Protein AF-A0A1W1HFA8-F1 (afdb_monomer)

Solvent-accessible surface area (backbone atoms only — not comparable to full-atom values): 9775 Å² total; per-residue (Å²): 128,85,76,82,38,67,74,52,53,44,62,51,46,47,52,46,41,60,75,74,36,43,71,57,43,66,73,67,66,55,80,57,44,81,43,84,36,63,49,60,81,61,53,20,59,88,52,58,50,38,53,51,47,41,43,55,47,16,48,71,69,58,37,30,39,34,42,39,38,37,57,90,95,38,56,88,74,42,62,55,66,75,72,42,46,62,46,35,54,57,44,45,59,95,61,82,81,84,48,72,65,58,49,42,59,29,41,39,64,19,63,46,98,88,67,54,69,46,84,68,80,88,79,92,72,89,45,82,68,90,77,74,65,63,87,65,44,90,80,66,58,63,62,45,63,35,93,71,59,47,74,40,19,36,32,34,50,46,84,64,78,83,125

Foldseek 3Di:
DPDQAPDQVLVVVLCCCVPPPLVVCVVVVPQAAEDEDEQDDNNHLPDCVNVLSNLVSCQVSVHKYKYFYDPPPRCVVPCCVPPQPVQQCVLCPPDDCPDPVVSQVSSQPRDDPVGDGDHDDDDPDGDDHPDDDDPCCVVPFPKAQDPPPSSGIIMHHHPDDDD

Radius of gyration: 17.43 Å; Cα contacts (8 Å, |Δi|>4): 202; chains: 1; bounding box: 46×39×50 Å

InterPro domains:
  IPR011518 Transposase, Rhodopirellula-type [PF07592] (29-158)
  IPR036397 Ribonuclease H superfamily [G3DSA:3.30.420.10] (1-145)

pLDDT: mean 85.9, std 13.0, range [25.27, 96.81]

Sequence (163 aa):
MPTSGDLDHAKCLEYIIEKCFKSRMLAERTPSILILCDGGGSNSSRHYLFKEDLQKLVDEIGIEIRIAHYPPYCSKYNPIEHRLFPHVTRACQGVVFKNMQIVKELMEKTETRKGLKATVQIVDKVYETGRKVAEGFKENMKIVFDEVLPAWNYRVIPSGQVI

Nearest PDB structures (foldseek):
  2ipm-assembly1_A  TM=5.475E-01  e=5.464E+00  Escherichia coli
  3gbp-assembly1_A  TM=5.472E-01  e=5.836E+00  Salmonella enterica subsp. enterica serovar Typhimurium
  2gem-assembly1_A  TM=4.112E-01  e=6.234E+00  Salmonella enterica subsp. enterica serovar Typhimurium

Organism: NCBI:txid1246637

Mean predicted aligned error: 6.38 Å

Structure (mmCIF, N/CA/C/O backbone):
data_AF-A0A1W1HFA8-F1
#
_entry.id   AF-A0A1W1HFA8-F1
#
loop_
_atom_site.group_PDB
_atom_site.id
_atom_site.type_symbol
_atom_site.label_atom_id
_atom_site.label_alt_id
_atom_site.label_comp_id
_atom_site.label_asym_id
_atom_site.label_entity_id
_atom_site.label_seq_id
_atom_site.pdbx_PDB_ins_code
_atom_site.Cartn_x
_atom_site.Cartn_y
_atom_site.Cartn_z
_atom_site.occupancy
_atom_site.B_iso_or_equiv
_atom_site.auth_seq_id
_atom_site.auth_comp_id
_atom_site.auth_asym_id
_atom_site.auth_atom_id
_atom_site.pdbx_PDB_model_num
ATOM 1 N N . MET A 1 1 ? 26.274 -6.589 5.202 1.00 25.27 1 MET A N 1
ATOM 2 C CA . MET A 1 1 ? 25.153 -6.424 4.253 1.00 25.27 1 MET A CA 1
ATOM 3 C C . MET A 1 1 ? 23.917 -6.126 5.080 1.00 25.27 1 MET A C 1
ATOM 5 O O . MET A 1 1 ? 23.665 -6.915 5.984 1.00 25.27 1 MET A O 1
ATOM 9 N N . PRO A 1 2 ? 23.198 -5.012 4.866 1.00 33.97 2 PRO A N 1
ATOM 10 C CA . PRO A 1 2 ? 21.899 -4.846 5.499 1.00 33.97 2 PRO A CA 1
ATOM 11 C C . PRO A 1 2 ? 21.001 -5.949 4.939 1.00 33.97 2 PRO A C 1
ATOM 13 O O . PRO A 1 2 ? 20.855 -6.073 3.724 1.00 33.97 2 PRO A O 1
ATOM 16 N N . THR A 1 3 ? 20.471 -6.799 5.811 1.00 34.22 3 THR A N 1
ATOM 17 C CA . THR A 1 3 ? 19.372 -7.694 5.457 1.00 34.22 3 THR A CA 1
ATOM 18 C C . THR A 1 3 ? 18.234 -6.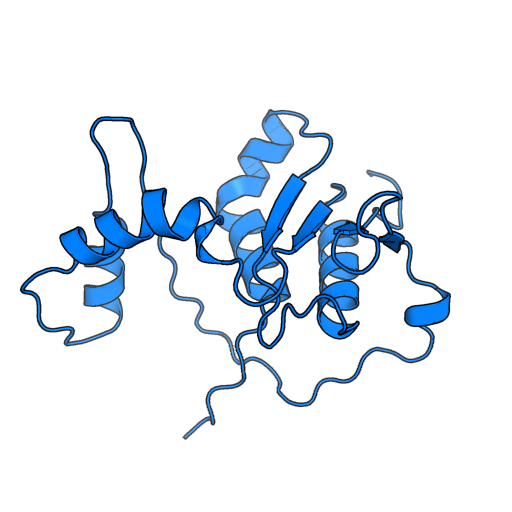804 4.985 1.00 34.22 3 THR A C 1
ATOM 20 O O . THR A 1 3 ? 17.819 -5.921 5.734 1.00 34.22 3 THR A O 1
ATOM 23 N N . SER A 1 4 ? 17.794 -6.972 3.739 1.00 42.69 4 SER A N 1
ATOM 24 C CA . SER A 1 4 ? 16.637 -6.265 3.193 1.00 42.69 4 SER A CA 1
ATOM 25 C C . SER A 1 4 ? 15.463 -6.473 4.145 1.00 42.69 4 SER A C 1
ATOM 27 O O . SER A 1 4 ? 14.932 -7.580 4.224 1.00 42.69 4 SER A O 1
ATOM 29 N N . GLY A 1 5 ? 15.124 -5.444 4.922 1.00 52.66 5 GLY A N 1
ATOM 30 C CA . GLY A 1 5 ? 13.910 -5.460 5.718 1.00 52.66 5 GLY A CA 1
ATOM 31 C C . GLY A 1 5 ? 12.714 -5.608 4.790 1.00 52.66 5 GL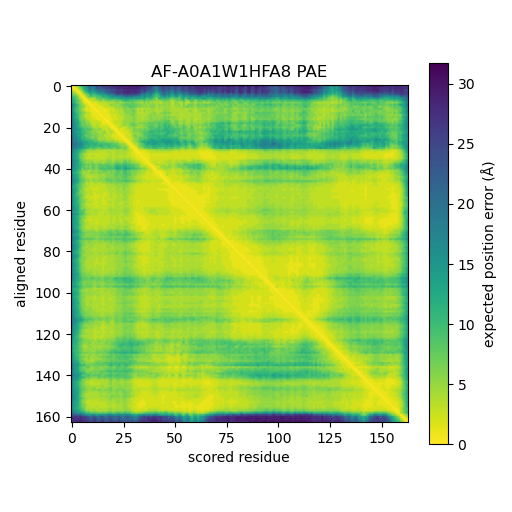Y A C 1
ATOM 32 O O . GLY A 1 5 ? 12.734 -5.081 3.674 1.00 52.66 5 GLY A O 1
ATOM 33 N N . ASP A 1 6 ? 11.707 -6.362 5.224 1.00 57.12 6 ASP A N 1
ATOM 34 C CA . ASP A 1 6 ? 10.460 -6.483 4.477 1.00 57.12 6 ASP A CA 1
ATOM 35 C C . ASP A 1 6 ? 9.908 -5.088 4.164 1.00 57.12 6 ASP A C 1
ATOM 37 O O . ASP A 1 6 ? 9.953 -4.180 4.998 1.00 57.12 6 ASP A O 1
ATOM 41 N N . LEU A 1 7 ? 9.396 -4.920 2.945 1.00 63.41 7 LEU A N 1
ATOM 42 C CA . LEU A 1 7 ? 8.839 -3.655 2.483 1.00 63.41 7 LEU A CA 1
ATOM 43 C C . LEU A 1 7 ? 7.723 -3.203 3.438 1.00 63.41 7 LEU A C 1
ATOM 45 O O . LEU A 1 7 ? 6.753 -3.935 3.652 1.00 63.41 7 LEU A O 1
ATOM 49 N N . ASP A 1 8 ? 7.827 -2.003 4.002 1.00 78.25 8 ASP A N 1
ATOM 50 C CA . ASP A 1 8 ? 6.744 -1.413 4.788 1.00 78.25 8 ASP A CA 1
ATOM 51 C C . ASP A 1 8 ? 5.737 -0.761 3.833 1.00 78.25 8 ASP A C 1
ATOM 53 O O . ASP A 1 8 ? 5.923 0.364 3.357 1.00 78.25 8 ASP A O 1
ATOM 57 N N . HIS A 1 9 ? 4.667 -1.498 3.523 1.00 76.25 9 HIS A N 1
ATOM 58 C CA . HIS A 1 9 ? 3.641 -1.047 2.586 1.00 76.25 9 HIS A CA 1
ATOM 59 C C . HIS A 1 9 ? 2.986 0.265 3.023 1.00 76.25 9 HIS A C 1
ATOM 61 O O . HIS A 1 9 ? 2.656 1.073 2.159 1.00 76.25 9 HIS A O 1
ATOM 67 N N . ALA A 1 10 ? 2.818 0.519 4.324 1.00 73.56 10 ALA A N 1
ATOM 68 C CA . ALA A 1 10 ? 2.217 1.766 4.784 1.00 73.56 10 ALA A CA 1
ATOM 69 C C . ALA A 1 10 ? 3.158 2.954 4.551 1.00 73.56 10 ALA A C 1
ATOM 71 O O . ALA A 1 10 ? 2.718 3.999 4.079 1.00 73.56 10 ALA A O 1
ATOM 72 N N . LYS A 1 11 ? 4.467 2.778 4.763 1.00 76.25 11 LYS A N 1
ATOM 73 C CA . LYS A 1 11 ? 5.470 3.806 4.434 1.00 76.25 11 LYS A CA 1
ATOM 74 C C . LYS A 1 11 ? 5.648 4.028 2.935 1.00 76.25 11 LYS A C 1
ATOM 76 O O . LYS A 1 11 ? 5.908 5.154 2.505 1.00 76.25 11 LYS A O 1
ATOM 81 N N . CYS A 1 12 ? 5.500 2.986 2.122 1.00 79.00 12 CYS A N 1
ATOM 82 C CA . CYS A 1 12 ? 5.426 3.146 0.671 1.00 79.00 12 CYS A CA 1
ATOM 83 C C . CYS A 1 12 ? 4.173 3.929 0.260 1.00 79.00 12 CYS A C 1
ATOM 85 O O . CYS A 1 12 ? 4.275 4.818 -0.582 1.00 79.00 12 CYS A O 1
ATOM 87 N N . LEU A 1 13 ? 3.018 3.641 0.870 1.00 79.06 13 LEU A N 1
ATOM 88 C CA . LEU A 1 13 ? 1.777 4.378 0.627 1.00 79.06 13 LEU A CA 1
ATOM 89 C C . LEU A 1 13 ? 1.893 5.843 1.042 1.00 79.06 13 LEU A C 1
ATOM 91 O O . LEU A 1 13 ? 1.518 6.699 0.250 1.00 79.06 13 LEU A O 1
ATOM 95 N N . GLU A 1 14 ? 2.460 6.132 2.213 1.00 79.31 14 GLU A N 1
ATOM 96 C CA . GLU A 1 14 ? 2.778 7.493 2.662 1.00 79.31 14 GLU A CA 1
ATOM 97 C C . GLU A 1 14 ? 3.568 8.228 1.578 1.00 79.31 14 GLU A C 1
ATOM 99 O O . GLU A 1 14 ? 3.116 9.243 1.055 1.00 79.31 14 GLU A O 1
ATOM 104 N N . TYR A 1 15 ? 4.681 7.645 1.129 1.00 79.31 15 TYR A N 1
ATOM 105 C CA . TYR A 1 15 ? 5.518 8.254 0.101 1.00 79.31 15 TYR A CA 1
ATOM 106 C C . TYR A 1 15 ? 4.776 8.470 -1.227 1.00 79.31 15 TYR A C 1
ATOM 108 O O . TYR A 1 15 ? 4.896 9.533 -1.835 1.00 79.31 15 TYR A O 1
ATOM 116 N N . ILE A 1 16 ? 4.003 7.481 -1.687 1.00 80.94 16 ILE A N 1
ATOM 117 C CA . ILE A 1 16 ? 3.225 7.576 -2.929 1.00 80.94 16 ILE A CA 1
ATOM 118 C C . ILE A 1 16 ? 2.156 8.665 -2.811 1.00 80.94 16 ILE A C 1
ATOM 120 O O . ILE A 1 16 ? 2.033 9.498 -3.708 1.00 80.94 16 ILE A O 1
ATOM 124 N N . ILE A 1 17 ? 1.391 8.690 -1.719 1.00 80.88 17 ILE A N 1
ATOM 125 C CA . ILE A 1 17 ? 0.340 9.685 -1.503 1.00 80.88 17 ILE A CA 1
ATOM 126 C C . ILE A 1 17 ? 0.966 11.073 -1.432 1.00 80.88 17 ILE A C 1
ATOM 128 O O . ILE A 1 17 ? 0.556 11.956 -2.182 1.00 80.88 17 ILE A O 1
ATOM 132 N N . GLU A 1 18 ? 2.009 11.255 -0.627 1.00 76.44 18 GLU A N 1
ATOM 133 C CA . GLU A 1 18 ? 2.695 12.534 -0.482 1.00 76.44 18 GLU A CA 1
ATOM 134 C C . GLU A 1 18 ? 3.283 13.062 -1.792 1.00 76.44 18 GLU A C 1
ATOM 136 O O . GLU A 1 18 ? 3.099 14.232 -2.131 1.00 76.44 18 GLU A O 1
ATOM 141 N N . LYS A 1 19 ? 4.005 12.215 -2.534 1.00 73.25 19 LYS A N 1
ATOM 142 C CA . LYS A 1 19 ? 4.762 12.644 -3.717 1.00 73.25 19 LYS A CA 1
ATOM 143 C C . LYS A 1 19 ? 3.932 12.687 -4.988 1.00 73.25 19 LYS A C 1
ATOM 145 O O . LYS A 1 19 ? 4.210 13.518 -5.849 1.00 73.25 19 LYS A O 1
ATOM 150 N N . CYS A 1 20 ? 2.954 11.798 -5.133 1.00 72.06 20 CYS A N 1
ATOM 151 C CA . CYS A 1 20 ? 2.224 11.639 -6.389 1.00 72.06 20 CYS A CA 1
ATOM 152 C C . CYS A 1 20 ? 0.798 12.192 -6.335 1.00 72.06 20 CYS A C 1
ATOM 154 O O . CYS A 1 20 ? 0.282 12.590 -7.378 1.00 72.06 20 CYS A O 1
ATOM 156 N N . PHE A 1 21 ? 0.157 12.233 -5.161 1.00 76.06 21 PHE A N 1
ATOM 157 C CA . PHE A 1 21 ? -1.282 12.506 -5.079 1.00 76.06 21 PHE A CA 1
ATOM 158 C C . PHE A 1 21 ? -1.667 13.694 -4.190 1.00 76.06 21 PHE A C 1
ATOM 160 O O . PHE A 1 21 ? -2.690 14.310 -4.470 1.00 76.06 21 PHE A O 1
ATOM 167 N N . LYS A 1 22 ? -0.867 14.082 -3.188 1.00 74.31 22 LYS A N 1
ATOM 168 C CA . LYS A 1 22 ? -1.216 15.089 -2.163 1.00 74.31 22 LYS A CA 1
ATOM 169 C C . LYS A 1 22 ? -1.695 16.412 -2.758 1.00 74.31 22 LYS A C 1
ATOM 171 O O . LYS A 1 22 ? -2.774 16.881 -2.412 1.00 74.31 22 LYS A O 1
ATOM 176 N N . SER A 1 23 ? -0.947 16.984 -3.703 1.00 73.31 23 SER A N 1
ATOM 177 C CA . SER A 1 23 ? -1.321 18.247 -4.360 1.00 73.31 23 SER A CA 1
ATOM 178 C C . SER A 1 23 ? -2.655 18.149 -5.104 1.00 73.31 23 SER A C 1
ATOM 180 O O . SER A 1 23 ? -3.493 19.042 -4.998 1.00 73.31 23 SER A O 1
ATOM 182 N N . ARG A 1 24 ? -2.877 17.040 -5.817 1.00 76.00 24 ARG A N 1
ATOM 183 C CA . ARG A 1 24 ? -4.114 16.777 -6.554 1.00 76.00 24 ARG A CA 1
ATOM 184 C C . ARG A 1 24 ? -5.298 16.557 -5.614 1.00 76.00 24 ARG A C 1
ATOM 186 O O . ARG A 1 24 ? -6.360 17.120 -5.839 1.00 76.00 24 ARG A O 1
ATOM 193 N N . MET A 1 25 ? -5.099 15.788 -4.548 1.00 74.81 25 MET A N 1
ATOM 194 C CA . MET A 1 25 ? -6.136 15.491 -3.558 1.00 74.81 25 MET A CA 1
ATOM 195 C C . MET A 1 25 ? -6.620 16.756 -2.844 1.00 74.81 25 MET A C 1
ATOM 197 O O . MET A 1 25 ? -7.829 16.949 -2.702 1.00 74.81 25 MET A O 1
ATOM 201 N N . LEU A 1 26 ? -5.686 17.637 -2.461 1.00 70.50 26 LEU A N 1
ATOM 202 C CA . LEU A 1 26 ? -5.991 18.935 -1.856 1.00 70.50 26 LEU A CA 1
ATOM 203 C C . LEU A 1 26 ? -6.730 19.861 -2.833 1.00 70.50 26 LEU A C 1
ATOM 205 O O . LEU A 1 26 ? -7.684 20.530 -2.439 1.00 70.50 26 LEU A O 1
ATOM 209 N N . ALA A 1 27 ? -6.335 19.873 -4.110 1.00 70.56 27 ALA A N 1
ATOM 210 C CA . ALA A 1 27 ? -6.993 20.681 -5.136 1.00 70.56 27 ALA A CA 1
ATOM 211 C C . ALA A 1 27 ? -8.423 20.201 -5.450 1.00 70.56 27 ALA A C 1
ATOM 213 O O . ALA A 1 27 ? -9.318 21.018 -5.654 1.00 70.56 27 ALA A O 1
ATOM 214 N N . GLU A 1 28 ? -8.649 18.885 -5.471 1.00 78.31 28 GLU A N 1
ATOM 215 C CA . GLU A 1 28 ? -9.931 18.274 -5.848 1.00 78.31 28 GLU A CA 1
ATOM 216 C C . GLU A 1 28 ? -10.899 18.090 -4.658 1.00 78.31 28 GLU A C 1
ATOM 218 O O . GLU A 1 28 ? -12.007 17.597 -4.856 1.00 78.31 28 GLU A O 1
ATOM 223 N N . ARG A 1 29 ? -10.518 18.486 -3.427 1.00 77.00 29 ARG A N 1
ATOM 224 C CA . ARG A 1 29 ? -11.291 18.258 -2.181 1.00 77.00 29 ARG A CA 1
ATOM 225 C C . ARG A 1 29 ? -11.777 16.808 -2.059 1.00 77.00 29 ARG A C 1
ATOM 227 O O . ARG A 1 29 ? -12.955 16.544 -1.815 1.00 77.00 29 ARG A O 1
ATOM 234 N N . THR A 1 30 ? -10.863 15.864 -2.272 1.00 76.19 30 THR A N 1
ATOM 235 C CA . THR A 1 30 ? -11.189 14.433 -2.259 1.00 76.19 30 THR A CA 1
ATOM 236 C C . THR A 1 30 ? -11.638 14.004 -0.854 1.00 76.19 30 THR A C 1
ATOM 238 O O . THR A 1 30 ? -10.853 14.141 0.082 1.00 76.19 30 THR A O 1
ATOM 241 N N . PRO A 1 31 ? -12.864 13.471 -0.676 1.00 81.62 31 PRO A N 1
ATOM 242 C CA . PRO A 1 31 ? -13.390 13.155 0.654 1.00 81.62 31 PRO A CA 1
ATOM 243 C C . PRO A 1 31 ? -12.778 11.882 1.255 1.00 81.62 31 PRO A C 1
ATOM 245 O O . PRO A 1 31 ? -12.784 11.717 2.469 1.00 81.62 31 PRO A O 1
ATOM 248 N N . SER A 1 32 ? -12.286 10.965 0.416 1.00 89.56 32 SER A N 1
ATOM 249 C CA . SER A 1 32 ? -11.651 9.714 0.840 1.00 89.56 32 SER A CA 1
ATOM 250 C C . SER A 1 32 ? -10.857 9.061 -0.295 1.00 89.56 32 SER A C 1
ATOM 252 O O . SER A 1 32 ? -11.079 9.343 -1.475 1.00 89.56 32 SER A O 1
ATOM 254 N N . ILE A 1 33 ? -9.953 8.151 0.063 1.00 91.50 33 ILE A N 1
ATOM 255 C CA . ILE A 1 33 ? -9.154 7.344 -0.864 1.00 91.50 33 ILE A CA 1
ATOM 256 C C . ILE A 1 33 ? -9.585 5.883 -0.747 1.00 91.50 33 ILE A C 1
ATOM 258 O O . ILE A 1 33 ? -9.612 5.331 0.349 1.00 91.50 33 ILE A O 1
ATOM 262 N N . LEU A 1 34 ? -9.861 5.227 -1.876 1.00 93.25 34 LEU A N 1
ATOM 263 C CA . LEU A 1 34 ? -10.006 3.772 -1.938 1.00 93.25 34 LEU A CA 1
ATOM 264 C C . LEU A 1 34 ? -8.691 3.144 -2.404 1.00 93.25 34 LEU A C 1
ATOM 266 O O . LEU A 1 34 ? -8.219 3.445 -3.501 1.00 93.25 34 LEU A O 1
ATOM 270 N N . ILE A 1 35 ? -8.143 2.229 -1.608 1.00 92.31 35 ILE A N 1
ATOM 271 C CA . ILE A 1 35 ? -6.965 1.443 -1.971 1.00 92.31 35 ILE A CA 1
ATOM 272 C C . ILE A 1 35 ? -7.368 -0.023 -2.106 1.00 92.31 35 ILE A C 1
ATOM 274 O O . ILE A 1 35 ? -7.907 -0.633 -1.182 1.00 92.31 35 ILE A O 1
ATOM 278 N N . LEU A 1 36 ? -7.086 -0.579 -3.282 1.00 92.62 36 LEU A N 1
ATOM 279 C CA . LEU A 1 36 ? -7.255 -1.995 -3.574 1.00 92.62 36 LEU A CA 1
ATOM 280 C C . LEU A 1 36 ? -5.931 -2.701 -3.285 1.00 92.62 36 LEU A C 1
ATOM 282 O O . LEU A 1 36 ? -4.946 -2.486 -3.994 1.00 92.62 36 LEU A O 1
ATOM 286 N N . CYS A 1 37 ? -5.907 -3.526 -2.246 1.00 88.94 37 CYS A N 1
ATOM 287 C CA . CYS A 1 37 ? -4.706 -4.233 -1.819 1.00 88.94 37 CYS A CA 1
ATOM 288 C C . CYS A 1 37 ? -4.847 -5.728 -2.090 1.00 88.94 37 CYS A C 1
ATOM 290 O O . CYS A 1 37 ? -5.915 -6.318 -1.930 1.00 88.94 37 CYS A O 1
ATOM 292 N N . ASP A 1 38 ? -3.747 -6.379 -2.441 1.00 85.50 38 ASP A N 1
ATOM 293 C CA . ASP A 1 38 ? -3.617 -7.792 -2.114 1.00 85.50 38 ASP A CA 1
ATOM 294 C C . ASP A 1 38 ? -3.529 -7.966 -0.580 1.00 85.50 38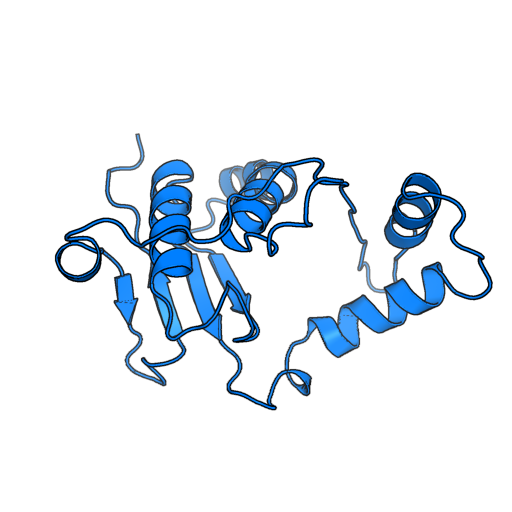 ASP A C 1
ATOM 296 O O . ASP A 1 38 ? -3.539 -6.998 0.177 1.00 85.50 38 ASP A O 1
ATOM 300 N N . GLY A 1 39 ? -3.562 -9.202 -0.088 1.00 81.88 39 GLY A N 1
ATOM 301 C CA . GLY A 1 39 ? -3.544 -9.499 1.353 1.00 81.88 39 GLY A CA 1
ATOM 302 C C . GLY A 1 39 ? -2.255 -10.172 1.825 1.00 81.88 39 GLY A C 1
ATOM 303 O O . GLY A 1 39 ? -2.310 -10.980 2.755 1.00 81.88 39 GLY A O 1
ATOM 304 N N . GLY A 1 40 ? -1.137 -9.944 1.131 1.00 81.75 40 GLY A N 1
ATOM 305 C CA . GLY A 1 40 ? 0.123 -10.667 1.311 1.00 81.75 40 GLY A CA 1
ATOM 306 C C . GLY A 1 40 ? 1.144 -9.940 2.194 1.00 81.75 40 GLY A C 1
ATOM 307 O O . GLY A 1 40 ? 1.243 -8.720 2.204 1.00 81.75 40 GLY A O 1
ATOM 308 N N . GLY A 1 41 ? 1.965 -10.694 2.930 1.00 83.31 41 GLY A N 1
ATOM 309 C CA . GLY A 1 41 ? 3.093 -10.123 3.676 1.00 83.31 41 GLY A CA 1
ATOM 310 C C . GLY A 1 41 ? 2.685 -9.019 4.663 1.00 83.31 41 GLY A C 1
ATOM 311 O O . GLY A 1 41 ? 1.793 -9.210 5.495 1.00 83.31 41 GLY A O 1
ATOM 312 N N . SER A 1 42 ? 3.352 -7.866 4.579 1.00 82.38 42 SER A N 1
ATOM 313 C CA . SER A 1 42 ? 3.210 -6.765 5.537 1.00 82.38 42 SER A CA 1
ATOM 314 C C . SER A 1 42 ? 1.930 -5.935 5.384 1.00 82.38 42 SER A C 1
ATOM 316 O O . SER A 1 42 ? 1.626 -5.190 6.310 1.00 82.38 42 SER A O 1
ATOM 318 N N . ASN A 1 43 ? 1.136 -6.089 4.313 1.00 86.44 43 ASN A N 1
ATOM 319 C CA . ASN A 1 43 ? -0.182 -5.440 4.182 1.00 86.44 43 ASN A CA 1
ATOM 320 C C . ASN A 1 43 ? -1.367 -6.354 4.554 1.00 86.44 43 ASN A C 1
ATOM 322 O O . ASN A 1 43 ? -2.516 -5.979 4.365 1.00 86.44 43 ASN A O 1
ATOM 326 N N . SER A 1 44 ? -1.108 -7.551 5.088 1.00 87.31 44 SER A N 1
ATOM 327 C CA . SER A 1 44 ? -2.129 -8.543 5.450 1.00 87.31 44 SER A CA 1
ATOM 328 C C . SER A 1 44 ? -3.332 -7.953 6.193 1.00 87.31 44 SER A C 1
ATOM 330 O O . SER A 1 44 ? -3.192 -7.311 7.240 1.00 87.31 44 SER A O 1
ATOM 332 N N . SER A 1 45 ? -4.536 -8.308 5.734 1.00 89.75 45 SER A N 1
ATOM 333 C CA . SER A 1 45 ? -5.795 -7.889 6.360 1.00 89.75 45 SER A CA 1
ATOM 334 C C . SER A 1 45 ? -5.940 -8.362 7.814 1.00 89.75 45 SER A C 1
ATOM 336 O O . SER A 1 45 ? -6.691 -7.767 8.586 1.00 89.75 45 SER A O 1
ATOM 338 N N . ARG A 1 46 ? -5.189 -9.394 8.226 1.00 89.38 46 ARG A N 1
ATOM 339 C CA . ARG A 1 46 ? -5.215 -9.968 9.584 1.00 89.38 46 ARG A CA 1
ATOM 340 C C . ARG A 1 46 ? -4.255 -9.281 10.553 1.00 89.38 46 ARG A C 1
ATOM 342 O O . ARG A 1 46 ? -4.427 -9.390 11.765 1.00 89.38 46 ARG A O 1
ATOM 349 N N . HIS A 1 47 ? -3.223 -8.612 10.042 1.00 88.50 47 HIS A N 1
ATOM 350 C CA . HIS A 1 47 ? -2.231 -7.950 10.882 1.00 88.50 47 HIS A CA 1
ATOM 351 C C . HIS A 1 47 ? -2.660 -6.513 11.198 1.00 88.50 47 HIS A C 1
ATOM 353 O O . HIS A 1 47 ? -3.380 -5.860 10.437 1.00 88.50 47 HIS A O 1
ATOM 359 N N . TYR A 1 48 ? -2.250 -6.042 12.377 1.00 91.44 48 TYR A N 1
ATOM 360 C CA . TYR A 1 48 ? -2.606 -4.717 12.891 1.00 91.44 48 TYR A CA 1
ATOM 361 C C . TYR A 1 48 ? -1.479 -3.694 12.731 1.00 91.44 48 TYR A C 1
ATOM 363 O O . TYR A 1 48 ? -1.738 -2.510 12.872 1.00 91.44 48 TYR A O 1
ATOM 371 N N . LEU A 1 49 ? -0.263 -4.121 12.376 1.00 90.06 49 LEU A N 1
ATOM 372 C CA . LEU A 1 49 ? 0.853 -3.200 12.140 1.00 90.06 49 LEU A CA 1
ATOM 373 C C . LEU A 1 49 ? 0.565 -2.289 10.941 1.00 90.06 49 LEU A C 1
ATOM 375 O O . LEU A 1 49 ? 0.631 -1.074 11.058 1.00 90.06 49 LEU A O 1
ATOM 379 N N . PHE A 1 50 ? 0.105 -2.874 9.831 1.00 90.12 50 PHE A N 1
ATOM 380 C CA . PHE A 1 50 ? -0.331 -2.112 8.661 1.00 90.12 50 PHE A CA 1
ATOM 381 C C . PHE A 1 50 ? -1.463 -1.132 8.986 1.00 90.12 50 PHE A C 1
ATOM 383 O O . PHE A 1 50 ? -1.466 -0.001 8.522 1.00 90.12 50 PHE A O 1
ATOM 390 N N . LYS A 1 51 ? -2.415 -1.559 9.820 1.00 92.50 51 LYS A N 1
ATOM 391 C CA . LYS A 1 51 ? -3.534 -0.732 10.286 1.00 92.50 51 LYS A CA 1
ATOM 392 C C . LYS A 1 51 ? -3.071 0.438 11.150 1.00 92.50 51 LYS A C 1
ATOM 394 O O . LYS A 1 51 ? -3.582 1.538 10.989 1.00 92.50 51 LYS A O 1
ATOM 399 N N . GLU A 1 52 ? -2.110 0.205 12.037 1.00 92.06 52 GLU A N 1
ATOM 400 C CA . GLU A 1 52 ? -1.503 1.249 12.861 1.00 92.06 52 GLU A CA 1
ATOM 401 C C . GLU A 1 52 ? -0.778 2.281 12.001 1.00 92.06 52 GLU A C 1
ATOM 403 O O . GLU A 1 52 ? -0.977 3.481 12.175 1.00 92.06 52 GLU A O 1
ATOM 408 N N . ASP A 1 53 ? 0.028 1.833 11.044 1.00 90.88 53 ASP A N 1
ATOM 409 C CA . ASP A 1 53 ? 0.755 2.759 10.183 1.00 90.88 53 ASP A CA 1
ATOM 410 C C . ASP A 1 53 ? -0.176 3.505 9.218 1.00 90.88 53 ASP A C 1
ATOM 412 O O . ASP A 1 53 ? 0.034 4.689 8.963 1.00 90.88 53 ASP A O 1
ATOM 416 N N . LEU A 1 54 ? -1.261 2.867 8.762 1.00 91.88 54 LEU A N 1
ATOM 417 C CA . LEU A 1 54 ? -2.338 3.556 8.051 1.00 91.88 54 LEU A CA 1
ATOM 418 C C . LEU A 1 54 ? -3.033 4.599 8.928 1.00 91.88 54 LEU A C 1
ATOM 420 O O . LEU A 1 54 ? -3.346 5.668 8.422 1.00 91.88 54 LEU A O 1
ATOM 424 N N . GLN A 1 55 ? -3.272 4.322 10.215 1.00 92.56 55 GLN A N 1
ATOM 425 C CA . GLN A 1 55 ? -3.865 5.304 11.129 1.00 92.56 55 GLN A CA 1
ATOM 426 C C . GLN A 1 55 ? -2.974 6.544 11.240 1.00 92.56 55 GLN A C 1
ATOM 428 O O . GLN A 1 55 ? -3.472 7.650 11.065 1.00 92.56 55 GLN A O 1
ATOM 433 N N . LYS A 1 56 ? -1.658 6.365 11.433 1.00 89.88 56 LYS A N 1
ATOM 434 C CA . LYS A 1 56 ? -0.690 7.479 11.461 1.00 89.88 56 LYS A CA 1
ATOM 435 C C . LYS A 1 56 ? -0.722 8.288 10.163 1.00 89.88 56 LYS A C 1
ATOM 437 O O . LYS A 1 56 ? -0.776 9.511 10.208 1.00 89.88 56 LYS A O 1
ATOM 442 N N . LEU A 1 57 ? -0.727 7.602 9.019 1.00 88.38 57 LEU A N 1
ATOM 443 C CA . LEU A 1 57 ? -0.791 8.235 7.702 1.00 88.38 57 LEU A CA 1
ATOM 444 C C . LEU A 1 57 ? -2.082 9.040 7.516 1.00 88.38 57 LEU A C 1
ATOM 446 O O . LEU A 1 57 ? -2.038 10.181 7.071 1.00 88.38 57 LEU A O 1
ATOM 450 N N . VAL A 1 58 ? -3.228 8.453 7.858 1.00 90.38 58 VAL A N 1
ATOM 451 C CA . VAL A 1 58 ? -4.544 9.097 7.765 1.00 90.38 58 VAL A CA 1
ATOM 452 C C . VAL A 1 58 ? -4.637 10.314 8.683 1.00 90.38 58 VAL A C 1
ATOM 454 O O . VAL A 1 58 ? -5.173 11.342 8.271 1.00 90.38 58 VAL A O 1
ATOM 457 N N . ASP A 1 59 ? -4.091 10.218 9.895 1.00 90.25 59 ASP A N 1
ATOM 458 C CA . ASP A 1 59 ? -4.024 11.332 10.841 1.00 90.25 59 ASP A CA 1
ATOM 459 C C . ASP A 1 59 ? -3.143 12.475 10.308 1.00 90.25 59 ASP A C 1
ATOM 461 O O . ASP A 1 59 ? -3.473 13.641 10.502 1.00 90.25 59 ASP A O 1
ATOM 465 N N . GLU A 1 60 ? -2.060 12.156 9.593 1.00 86.81 60 GLU A N 1
ATOM 466 C CA . GLU A 1 60 ? -1.164 13.141 8.978 1.00 86.81 60 GLU A CA 1
ATOM 467 C C . GLU A 1 60 ? -1.786 13.841 7.761 1.00 86.81 60 GLU A C 1
ATOM 469 O O . GLU A 1 60 ? -1.673 15.060 7.617 1.00 86.81 60 GLU A O 1
ATOM 474 N N . ILE A 1 61 ? -2.436 13.092 6.863 1.00 84.81 61 ILE A N 1
ATOM 475 C CA . ILE A 1 61 ? -3.007 13.665 5.632 1.00 84.81 61 ILE A CA 1
ATOM 476 C C . ILE A 1 61 ? -4.403 14.262 5.839 1.00 84.81 61 ILE A C 1
ATOM 478 O O . ILE A 1 61 ? -4.860 15.019 4.986 1.00 84.81 61 ILE A O 1
ATOM 482 N N . GLY A 1 62 ? -5.093 13.910 6.928 1.00 87.31 62 GLY A N 1
ATOM 483 C CA . GLY A 1 62 ? -6.449 14.376 7.232 1.00 87.31 62 GLY A CA 1
ATOM 484 C C . GLY A 1 62 ? -7.531 13.857 6.276 1.00 87.31 62 GLY A C 1
ATOM 485 O O . GLY A 1 62 ? -8.614 14.432 6.204 1.00 87.31 62 GLY A O 1
ATOM 486 N N . ILE A 1 63 ? -7.253 12.787 5.526 1.00 88.25 63 ILE A N 1
ATOM 487 C CA . ILE A 1 63 ? -8.143 12.201 4.514 1.00 88.25 63 ILE A CA 1
ATOM 488 C C . ILE A 1 63 ? -8.391 10.737 4.873 1.00 88.25 63 ILE A C 1
ATOM 490 O O . ILE A 1 63 ? -7.447 9.977 5.078 1.00 88.25 63 ILE A O 1
ATOM 494 N N . GLU A 1 64 ? -9.662 10.334 4.912 1.00 92.25 64 GLU A N 1
ATOM 495 C CA . GLU A 1 64 ? -10.057 8.943 5.148 1.00 92.25 64 GLU A CA 1
ATOM 496 C C . GLU A 1 64 ? -9.477 8.012 4.073 1.00 92.25 64 GLU A C 1
ATOM 498 O O . GLU A 1 64 ? -9.581 8.281 2.872 1.00 92.25 64 GLU A O 1
ATOM 503 N N . ILE A 1 65 ? -8.925 6.874 4.498 1.00 93.12 65 ILE A N 1
ATOM 504 C CA . ILE A 1 65 ? -8.498 5.801 3.596 1.00 93.12 65 ILE A CA 1
ATOM 505 C C . ILE A 1 65 ? -9.354 4.561 3.854 1.00 93.12 65 ILE A C 1
ATOM 507 O O . ILE A 1 65 ? -9.365 4.006 4.954 1.00 93.12 65 ILE A O 1
ATOM 511 N N . ARG A 1 66 ? -10.028 4.075 2.810 1.00 95.25 66 ARG A N 1
ATOM 512 C CA . ARG A 1 66 ? -10.691 2.771 2.784 1.00 95.25 66 ARG A CA 1
ATOM 513 C C . ARG A 1 66 ? -9.791 1.752 2.107 1.00 95.25 66 ARG A C 1
ATOM 515 O O . ARG A 1 66 ? -9.386 1.934 0.960 1.00 95.25 66 ARG A O 1
ATOM 522 N N . ILE A 1 67 ? -9.523 0.659 2.803 1.00 95.06 67 ILE A N 1
ATOM 523 C CA . ILE A 1 67 ? -8.801 -0.488 2.268 1.00 95.06 67 ILE A CA 1
ATOM 524 C C . ILE A 1 67 ? -9.811 -1.557 1.873 1.00 95.06 67 ILE A C 1
ATOM 526 O O . ILE A 1 67 ? -10.681 -1.918 2.667 1.00 95.06 67 ILE A O 1
ATOM 530 N N . ALA A 1 68 ? -9.669 -2.078 0.657 1.00 94.81 68 ALA A N 1
ATOM 531 C CA . ALA A 1 68 ? -10.375 -3.267 0.210 1.00 94.81 68 ALA A CA 1
ATOM 532 C C . ALA A 1 68 ? -9.364 -4.330 -0.220 1.00 94.81 68 ALA A C 1
ATOM 534 O O . ALA A 1 68 ? -8.663 -4.169 -1.226 1.00 94.81 68 ALA A O 1
ATOM 535 N N . HIS A 1 69 ? -9.275 -5.411 0.555 1.00 93.88 69 HIS A N 1
ATOM 536 C CA . HIS A 1 69 ? -8.377 -6.512 0.241 1.00 93.88 69 HIS A CA 1
ATOM 537 C C . HIS A 1 69 ? -9.024 -7.515 -0.716 1.00 93.88 69 HIS A C 1
ATOM 539 O O . HIS A 1 69 ? -10.153 -7.965 -0.515 1.00 93.88 69 HIS A O 1
ATOM 545 N N . TYR A 1 70 ? -8.260 -7.960 -1.711 1.00 91.75 70 TYR A N 1
ATOM 546 C CA . TYR A 1 70 ? -8.588 -9.179 -2.441 1.00 91.75 70 TYR A CA 1
ATOM 547 C C . TYR A 1 70 ? -8.380 -10.395 -1.526 1.00 91.75 70 TYR A C 1
ATOM 549 O O . TYR A 1 70 ? -7.310 -10.522 -0.919 1.00 91.75 70 TYR A O 1
ATOM 557 N N . PRO A 1 71 ? -9.349 -11.328 -1.439 1.00 88.88 71 PRO A N 1
ATOM 558 C CA . PRO A 1 71 ? -9.140 -12.584 -0.732 1.00 88.88 71 PRO A CA 1
ATOM 559 C C . PRO A 1 71 ? -7.947 -13.372 -1.301 1.00 88.88 71 PRO A C 1
ATOM 561 O O . PRO A 1 71 ? -7.549 -13.160 -2.455 1.00 88.88 71 PRO A O 1
ATOM 564 N N . PRO A 1 72 ? -7.379 -14.320 -0.535 1.00 87.44 72 PRO A N 1
ATOM 565 C CA . PRO A 1 72 ? -6.331 -15.200 -1.041 1.00 87.44 72 PRO A CA 1
ATOM 566 C C . PRO A 1 72 ? -6.714 -15.828 -2.388 1.00 87.44 72 PRO A C 1
ATOM 568 O O . PRO A 1 72 ? -7.871 -16.186 -2.612 1.00 87.44 72 PRO A O 1
ATOM 571 N N . TYR A 1 73 ? -5.739 -15.940 -3.293 1.00 85.94 73 TYR A N 1
ATOM 572 C CA . TYR A 1 73 ? -5.910 -16.474 -4.655 1.00 85.94 73 TYR A CA 1
ATOM 573 C C . TYR A 1 73 ? -6.845 -15.667 -5.577 1.00 85.94 73 TYR A C 1
ATOM 575 O O . TYR A 1 73 ? -7.186 -16.121 -6.670 1.00 85.94 73 TYR A O 1
ATOM 583 N N . CYS A 1 74 ? -7.217 -14.444 -5.185 1.00 89.75 74 CYS A N 1
ATOM 584 C CA . CYS A 1 74 ? -8.055 -13.547 -5.984 1.00 89.75 74 CYS A CA 1
ATOM 585 C C . CYS A 1 74 ? -7.288 -12.351 -6.579 1.00 89.75 74 CYS A C 1
ATOM 587 O O . CYS A 1 74 ? -7.918 -11.474 -7.168 1.00 89.75 74 CYS A O 1
ATOM 589 N N . SER A 1 75 ? -5.950 -12.317 -6.492 1.00 82.62 75 SER A N 1
ATOM 590 C CA . SER A 1 75 ? -5.129 -11.215 -7.029 1.00 82.62 75 SER A CA 1
ATOM 591 C C . SER A 1 75 ? -5.331 -10.994 -8.528 1.00 82.62 75 SER A C 1
ATOM 593 O O . SER A 1 75 ? -5.289 -9.857 -8.973 1.00 82.62 75 SER A O 1
ATOM 595 N N . LYS A 1 76 ? -5.691 -12.034 -9.298 1.00 88.56 76 LYS A N 1
ATOM 596 C CA . LYS A 1 76 ? -6.042 -11.911 -10.726 1.00 88.56 76 LYS A CA 1
ATOM 597 C C . LYS A 1 76 ? -7.172 -10.913 -11.015 1.00 88.56 76 LYS A C 1
ATOM 599 O O . LYS A 1 76 ? -7.340 -10.533 -12.167 1.00 88.56 76 LYS A O 1
ATOM 604 N N . TYR A 1 77 ? -7.978 -10.540 -10.022 1.00 91.19 77 TYR A N 1
ATOM 605 C CA . TYR A 1 77 ? -9.030 -9.533 -10.173 1.00 91.19 77 TYR A CA 1
ATOM 606 C C . TYR A 1 77 ? -8.555 -8.115 -9.828 1.00 91.19 77 TYR A C 1
ATOM 608 O O . TYR A 1 77 ? -9.304 -7.162 -10.045 1.00 91.19 77 TYR A O 1
ATOM 616 N N . ASN A 1 78 ? -7.326 -7.955 -9.328 1.00 92.00 78 ASN A N 1
ATOM 617 C CA . ASN A 1 78 ? -6.700 -6.657 -9.136 1.00 92.00 78 ASN A CA 1
ATOM 618 C C . ASN A 1 78 ? -6.407 -6.023 -10.507 1.00 92.00 78 ASN A C 1
ATOM 620 O O . ASN A 1 78 ? -5.675 -6.610 -11.310 1.00 92.00 78 ASN A O 1
ATOM 624 N N . PRO A 1 79 ? -6.952 -4.827 -10.810 1.00 92.44 79 PRO A N 1
ATOM 625 C CA . PRO A 1 79 ? -6.723 -4.168 -12.086 1.00 92.44 79 PRO A CA 1
ATOM 626 C C . PRO A 1 79 ? -5.245 -3.981 -12.428 1.00 92.44 79 PRO A C 1
ATOM 628 O O . PRO A 1 79 ? -4.915 -3.986 -13.613 1.00 92.44 79 PRO A O 1
ATOM 631 N N . ILE A 1 80 ? -4.361 -3.830 -11.432 1.00 92.00 80 ILE A N 1
ATOM 632 C CA . ILE A 1 80 ? -2.925 -3.615 -11.662 1.00 92.00 80 ILE A CA 1
ATOM 633 C C . ILE A 1 80 ? -2.285 -4.757 -12.467 1.00 92.00 80 ILE A C 1
ATOM 635 O O . ILE A 1 80 ? -1.475 -4.488 -13.360 1.00 92.00 80 ILE A O 1
ATOM 639 N N . GLU A 1 81 ? -2.739 -5.995 -12.243 1.00 92.12 81 GLU A N 1
ATOM 640 C CA . GLU A 1 81 ? -2.217 -7.212 -12.879 1.00 92.12 81 GLU A CA 1
ATOM 641 C C . GLU A 1 81 ? -2.385 -7.190 -14.398 1.00 92.12 81 GLU A C 1
ATOM 643 O O . GLU A 1 81 ? -1.534 -7.677 -15.136 1.00 92.12 81 GLU A O 1
ATOM 648 N N . HIS A 1 82 ? -3.468 -6.580 -14.886 1.00 92.69 82 HIS A N 1
ATOM 649 C CA . HIS A 1 82 ? -3.813 -6.584 -16.313 1.00 92.69 82 HIS A CA 1
ATOM 650 C C . HIS A 1 82 ? -3.690 -5.211 -16.964 1.00 92.69 82 HIS A C 1
ATOM 652 O O . HIS A 1 82 ? -3.574 -5.116 -18.185 1.00 92.69 82 HIS A O 1
ATOM 658 N N . ARG A 1 83 ? -3.737 -4.133 -16.170 1.00 93.44 83 ARG A N 1
ATOM 659 C CA . ARG A 1 83 ? -3.717 -2.751 -16.670 1.00 93.44 8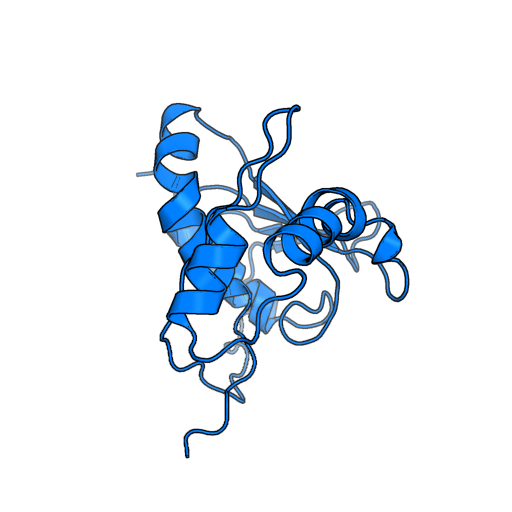3 ARG A CA 1
ATOM 660 C C . ARG A 1 83 ? -2.361 -2.074 -16.549 1.00 93.44 83 ARG A C 1
ATOM 662 O O . ARG A 1 83 ? -2.121 -1.158 -17.326 1.00 93.44 83 ARG A O 1
ATOM 669 N N . LEU A 1 84 ? -1.486 -2.496 -15.633 1.00 94.75 84 LEU A N 1
ATOM 670 C CA . LEU A 1 84 ? -0.164 -1.885 -15.453 1.00 94.75 84 LEU A CA 1
ATOM 671 C C . LEU A 1 84 ? 0.965 -2.854 -15.804 1.00 94.75 84 LEU A C 1
ATOM 673 O O . LEU A 1 84 ? 1.743 -2.570 -16.716 1.00 94.75 84 LEU A O 1
ATOM 677 N N . PHE A 1 85 ? 1.048 -4.001 -15.126 1.00 94.62 85 PHE A N 1
ATOM 678 C CA . PHE A 1 85 ? 2.218 -4.882 -15.223 1.00 94.62 85 PHE A CA 1
ATOM 679 C C . PHE A 1 85 ? 2.562 -5.353 -16.644 1.00 94.62 85 PHE A C 1
ATOM 681 O O . PHE A 1 85 ? 3.737 -5.263 -16.999 1.00 94.62 85 PHE A O 1
ATOM 688 N N . PRO A 1 86 ? 1.612 -5.710 -17.533 1.00 95.50 86 PRO A N 1
ATOM 689 C CA . PRO A 1 86 ? 1.952 -6.099 -18.902 1.00 95.50 86 PRO A CA 1
ATOM 690 C C . PRO A 1 86 ? 2.629 -4.975 -19.697 1.00 95.50 86 PRO A C 1
ATOM 692 O O . PRO A 1 86 ? 3.405 -5.222 -20.619 1.00 95.50 86 PRO A O 1
ATOM 695 N N . HIS A 1 87 ? 2.323 -3.716 -19.376 1.00 96.81 87 HIS A N 1
ATOM 696 C CA . HIS A 1 87 ? 2.955 -2.559 -20.003 1.00 96.81 87 HIS A CA 1
ATOM 697 C C . HIS A 1 87 ? 4.349 -2.300 -19.431 1.00 96.81 87 HIS A C 1
ATOM 699 O O . HIS A 1 87 ? 5.263 -2.056 -20.213 1.00 96.81 87 HIS A O 1
ATOM 705 N N . VAL A 1 88 ? 4.529 -2.453 -18.115 1.00 96.69 88 VAL A N 1
ATOM 706 C CA . VAL A 1 88 ? 5.849 -2.366 -17.470 1.00 96.69 88 VAL A CA 1
ATOM 707 C C . VAL A 1 88 ? 6.788 -3.450 -18.006 1.00 96.69 88 VAL A C 1
ATOM 709 O O . VAL A 1 88 ? 7.916 -3.157 -18.395 1.00 96.69 88 VAL A O 1
ATOM 712 N N . THR A 1 89 ? 6.315 -4.695 -18.126 1.00 95.75 89 THR A N 1
ATOM 713 C CA . THR A 1 89 ? 7.097 -5.797 -18.709 1.00 95.75 89 THR A CA 1
ATOM 714 C C . THR A 1 89 ? 7.538 -5.488 -20.138 1.00 95.75 89 THR A C 1
ATOM 716 O O . THR A 1 89 ? 8.691 -5.734 -20.483 1.00 95.75 89 THR A O 1
ATOM 719 N N . ARG A 1 90 ? 6.654 -4.907 -20.962 1.00 95.81 90 ARG A N 1
ATOM 720 C CA . ARG A 1 90 ? 7.006 -4.472 -22.324 1.00 95.81 90 ARG A CA 1
ATOM 721 C C . ARG A 1 90 ? 8.041 -3.351 -22.334 1.00 95.81 90 ARG A C 1
ATOM 723 O O . ARG A 1 90 ? 8.947 -3.398 -23.156 1.00 95.81 90 ARG A O 1
ATOM 730 N N . ALA A 1 91 ? 7.934 -2.377 -21.431 1.00 95.50 91 ALA A N 1
ATOM 731 C CA . ALA A 1 91 ? 8.892 -1.275 -21.338 1.00 95.50 91 ALA A CA 1
ATOM 732 C C . ALA A 1 91 ? 10.314 -1.760 -20.992 1.00 95.50 91 ALA A C 1
ATOM 734 O O . ALA A 1 91 ? 11.300 -1.181 -21.442 1.00 95.50 91 ALA A O 1
ATOM 735 N N . CYS A 1 92 ? 10.417 -2.864 -20.249 1.00 95.69 92 CYS A N 1
ATOM 736 C CA . CYS A 1 92 ? 11.684 -3.490 -19.879 1.00 95.69 92 CYS A CA 1
ATOM 737 C C . CYS A 1 92 ? 12.164 -4.588 -20.850 1.00 95.69 92 CYS A C 1
ATOM 739 O O . CYS A 1 92 ? 13.226 -5.174 -20.632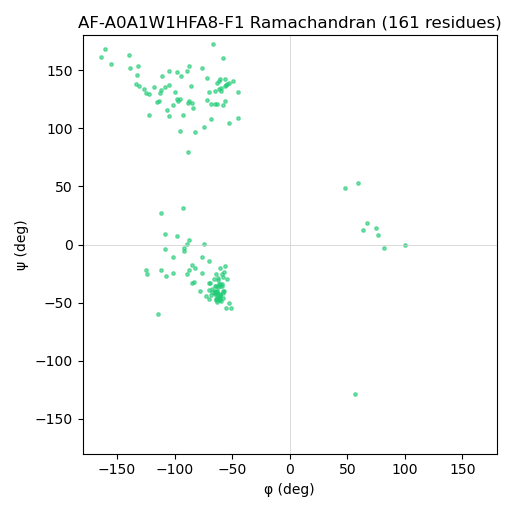 1.00 95.69 92 CYS A O 1
ATOM 741 N N . GLN A 1 93 ? 11.391 -4.925 -21.887 1.00 95.31 93 GLN A N 1
ATOM 742 C CA . GLN A 1 93 ? 11.647 -6.101 -22.716 1.00 95.31 93 GLN A CA 1
ATOM 743 C C . GLN A 1 93 ? 12.967 -5.983 -23.492 1.00 95.31 93 GLN A C 1
ATOM 745 O O . GLN A 1 93 ? 13.233 -4.983 -24.153 1.00 95.31 93 GLN A O 1
ATOM 750 N N . GLY A 1 94 ? 13.781 -7.043 -23.448 1.00 93.12 94 GLY A N 1
ATOM 751 C CA . GLY A 1 94 ? 15.035 -7.128 -24.204 1.00 93.12 94 GLY A CA 1
ATOM 752 C C . GLY A 1 94 ? 16.201 -6.325 -23.616 1.00 93.12 94 GLY A C 1
ATOM 753 O O . GLY A 1 94 ? 17.245 -6.237 -24.257 1.00 93.12 94 GLY A O 1
ATOM 754 N N . VAL A 1 95 ? 16.057 -5.762 -22.410 1.00 93.94 95 VAL A N 1
ATOM 755 C CA . VAL A 1 95 ? 17.116 -4.990 -21.747 1.00 93.94 95 VAL A CA 1
ATOM 756 C C . VAL A 1 95 ? 17.701 -5.762 -20.568 1.00 93.94 95 VAL A C 1
ATOM 758 O O . VAL A 1 95 ? 16.980 -6.316 -19.743 1.00 93.94 95 VAL A O 1
ATOM 761 N N . VAL A 1 96 ? 19.030 -5.765 -20.458 1.00 93.75 96 VAL A N 1
ATOM 762 C CA . VAL A 1 96 ? 19.735 -6.299 -19.285 1.00 93.75 96 VAL A CA 1
ATOM 763 C C . VAL A 1 96 ? 19.812 -5.215 -18.208 1.00 93.75 96 VAL A C 1
ATOM 765 O O . VAL A 1 96 ? 20.376 -4.143 -18.439 1.00 93.75 96 VAL A O 1
ATOM 768 N N . PHE A 1 97 ? 19.278 -5.494 -17.020 1.00 95.50 97 PHE A N 1
ATOM 769 C CA . PHE A 1 97 ? 19.311 -4.572 -15.883 1.00 95.50 97 PHE A CA 1
ATOM 770 C C . PHE A 1 97 ? 20.706 -4.524 -15.252 1.00 95.50 97 PHE A C 1
ATOM 772 O O . PHE A 1 97 ? 21.087 -5.412 -14.497 1.00 95.50 97 PHE A O 1
ATOM 779 N N . LYS A 1 98 ? 21.483 -3.481 -15.567 1.00 94.69 98 LYS A N 1
ATOM 780 C CA . LYS A 1 98 ? 22.854 -3.321 -15.040 1.00 94.69 98 LYS A CA 1
ATOM 781 C C . LYS A 1 98 ? 22.916 -2.565 -13.713 1.00 94.69 98 LYS A C 1
ATOM 783 O O . LYS A 1 98 ? 23.885 -2.709 -12.979 1.00 94.69 98 LYS A O 1
ATOM 788 N N . ASN A 1 99 ? 21.924 -1.723 -13.428 1.00 94.50 99 ASN A N 1
ATOM 789 C CA . ASN A 1 99 ? 21.810 -0.968 -12.182 1.00 94.50 99 ASN A CA 1
ATOM 790 C C . ASN A 1 99 ? 20.358 -0.498 -11.968 1.00 94.50 99 ASN A C 1
ATOM 792 O O . ASN A 1 99 ? 19.537 -0.561 -12.886 1.00 94.50 99 ASN A O 1
ATOM 796 N N . MET A 1 100 ? 20.060 -0.006 -10.762 1.00 93.75 100 MET A N 1
ATOM 797 C CA . MET A 1 100 ? 18.723 0.471 -10.379 1.00 93.75 100 MET A CA 1
ATOM 798 C C . MET A 1 100 ? 18.216 1.638 -11.226 1.00 93.75 100 MET A C 1
ATOM 800 O O . MET A 1 100 ? 17.019 1.728 -11.493 1.00 93.75 100 MET A O 1
ATOM 804 N N . GLN A 1 101 ? 19.116 2.515 -11.668 1.00 94.50 101 GLN A N 1
ATOM 805 C CA . GLN A 1 101 ? 18.749 3.693 -12.443 1.00 94.50 101 GLN A CA 1
ATOM 806 C C . GLN A 1 101 ? 18.210 3.306 -13.827 1.00 94.50 101 GLN A C 1
ATOM 808 O O . GLN A 1 101 ? 17.175 3.817 -14.242 1.00 94.50 101 GLN A O 1
ATOM 813 N N . ILE A 1 102 ? 18.829 2.322 -14.488 1.00 94.69 102 ILE A N 1
ATOM 814 C CA . ILE A 1 102 ? 18.322 1.766 -15.752 1.00 94.69 102 ILE A CA 1
ATOM 815 C C . ILE A 1 102 ? 16.927 1.166 -15.555 1.00 94.69 102 ILE A C 1
ATOM 817 O O . ILE A 1 102 ? 16.044 1.387 -16.377 1.00 94.69 102 ILE A O 1
ATOM 821 N N . VAL A 1 103 ? 16.706 0.423 -14.465 1.00 95.12 103 VAL A N 1
ATOM 822 C CA . VAL A 1 103 ? 15.386 -0.162 -14.174 1.00 95.12 103 VAL A CA 1
ATOM 823 C C . VAL A 1 103 ? 14.337 0.936 -14.006 1.00 95.12 103 VAL A C 1
ATOM 825 O O . VAL A 1 103 ? 13.279 0.860 -14.629 1.00 95.12 103 VAL A O 1
ATOM 828 N N . LYS A 1 104 ? 14.647 1.980 -13.225 1.00 95.50 104 LYS A N 1
ATOM 829 C CA . LYS A 1 104 ? 13.771 3.142 -13.043 1.00 95.50 104 LYS A CA 1
ATOM 830 C C . LYS A 1 104 ? 13.415 3.779 -14.388 1.00 95.50 104 LYS A C 1
ATOM 832 O O . LYS A 1 104 ? 12.236 3.887 -14.706 1.00 95.50 104 LYS A O 1
ATOM 837 N N . GLU A 1 105 ? 14.416 4.138 -15.188 1.00 95.62 105 GLU A N 1
ATOM 838 C CA . GLU A 1 105 ? 14.220 4.812 -16.479 1.00 95.62 105 GLU A CA 1
ATOM 839 C C . GLU A 1 105 ? 13.395 3.984 -17.468 1.00 95.62 105 GLU A C 1
ATOM 841 O O . GLU A 1 105 ? 12.622 4.536 -18.250 1.00 95.62 105 GLU A O 1
ATOM 846 N N . LEU A 1 106 ? 13.548 2.657 -17.463 1.00 96.31 106 LEU A N 1
ATOM 847 C CA . LEU A 1 106 ? 12.737 1.773 -18.301 1.00 96.31 106 LEU A CA 1
ATOM 848 C C . LEU A 1 106 ? 11.291 1.722 -17.815 1.00 96.31 106 LEU A C 1
ATOM 850 O O . LEU A 1 106 ? 10.371 1.882 -18.613 1.00 96.31 106 LEU A O 1
ATOM 854 N N . MET A 1 107 ? 11.079 1.545 -16.511 1.00 96.56 107 MET A N 1
ATOM 855 C CA . MET A 1 107 ? 9.736 1.489 -15.943 1.00 96.56 107 MET A CA 1
ATOM 856 C C . MET A 1 107 ? 8.989 2.830 -16.099 1.00 96.56 107 MET A C 1
ATOM 858 O O . MET A 1 107 ? 7.791 2.811 -16.382 1.00 96.56 107 MET A O 1
ATOM 862 N N . GLU A 1 108 ? 9.668 3.982 -16.010 1.00 96.12 108 GLU A N 1
ATOM 863 C CA . GLU A 1 108 ? 9.080 5.321 -16.238 1.00 96.12 108 GLU A CA 1
ATOM 864 C C . GLU A 1 108 ? 8.596 5.536 -17.678 1.00 96.12 108 GLU A C 1
ATOM 866 O O . GLU A 1 108 ? 7.659 6.297 -17.904 1.00 96.12 108 GLU A O 1
ATOM 871 N N . LYS A 1 109 ? 9.167 4.823 -18.657 1.00 95.56 109 LYS A N 1
ATOM 872 C CA . LYS A 1 109 ? 8.707 4.857 -20.059 1.00 95.56 109 LYS A CA 1
ATOM 873 C C . LYS A 1 109 ? 7.403 4.092 -20.288 1.00 95.56 109 LYS A C 1
ATOM 875 O O . LYS A 1 109 ? 6.921 4.022 -21.417 1.00 95.56 109 LYS A O 1
ATOM 880 N N . THR A 1 110 ? 6.825 3.495 -19.249 1.00 96.81 110 THR A N 1
ATOM 881 C CA . THR A 1 110 ? 5.554 2.783 -19.361 1.00 96.81 110 THR A CA 1
ATOM 882 C C . THR A 1 110 ? 4.418 3.766 -19.630 1.00 96.81 110 THR A C 1
ATOM 884 O O . THR A 1 110 ? 3.954 4.473 -18.734 1.00 96.81 110 THR A O 1
ATOM 887 N N . GLU A 1 111 ? 3.910 3.749 -20.859 1.00 95.62 111 GLU A N 1
ATOM 888 C CA . GLU A 1 111 ? 2.726 4.503 -21.252 1.00 95.62 111 GLU A CA 1
ATOM 889 C C . GLU A 1 111 ? 1.802 3.708 -22.183 1.00 95.62 111 GLU A C 1
ATOM 891 O O . GLU A 1 111 ? 2.172 2.686 -22.770 1.00 95.62 111 GLU A O 1
ATOM 896 N N . THR A 1 112 ? 0.555 4.161 -22.313 1.00 94.94 112 THR A N 1
ATOM 897 C CA . THR A 1 112 ? -0.411 3.576 -23.252 1.00 94.94 112 THR A CA 1
ATOM 898 C C . THR A 1 112 ? -1.100 4.650 -24.073 1.00 94.94 112 THR A C 1
ATOM 900 O O . THR A 1 112 ? -1.330 5.761 -23.603 1.00 94.94 112 THR A O 1
ATOM 903 N N . ARG A 1 113 ? -1.564 4.276 -25.272 1.00 93.38 113 ARG A N 1
ATOM 904 C CA . ARG A 1 113 ? -2.369 5.159 -26.137 1.00 93.38 113 ARG A CA 1
ATOM 905 C C . ARG A 1 113 ? -3.651 5.670 -25.465 1.00 93.38 113 ARG A C 1
ATOM 907 O O . ARG A 1 113 ? -4.179 6.692 -25.873 1.00 93.38 113 ARG A O 1
ATOM 914 N N . LYS A 1 114 ? -4.158 4.956 -24.452 1.00 92.19 114 LYS A N 1
ATOM 915 C CA . LYS A 1 114 ? -5.357 5.330 -23.684 1.00 92.19 114 LYS A CA 1
ATOM 916 C C . LYS A 1 114 ? -5.055 6.248 -22.489 1.00 92.19 114 LYS A C 1
ATOM 918 O O . LYS A 1 114 ? -5.967 6.547 -21.730 1.00 92.19 114 LYS A O 1
ATOM 923 N N . GLY A 1 115 ? -3.803 6.678 -22.310 1.00 92.81 115 GLY A N 1
ATOM 924 C CA . GLY A 1 115 ? -3.425 7.707 -21.338 1.00 92.81 115 GLY A CA 1
ATOM 925 C C . GLY A 1 115 ? -2.818 7.211 -20.023 1.00 92.81 115 GLY A C 1
ATOM 926 O O . GLY A 1 115 ? -2.453 8.044 -19.200 1.00 92.81 115 GLY A O 1
ATOM 927 N N . LEU A 1 116 ? -2.662 5.897 -19.806 1.00 94.19 116 LEU A N 1
ATOM 928 C CA . LEU A 1 116 ? -1.866 5.402 -18.668 1.00 94.19 116 LEU A CA 1
ATOM 929 C C . LEU A 1 116 ? -0.425 5.914 -18.792 1.00 94.19 116 LEU A C 1
ATOM 931 O O . LEU A 1 116 ? 0.170 5.751 -19.856 1.00 94.19 116 LEU A O 1
ATOM 935 N N . LYS A 1 117 ? 0.122 6.455 -17.701 1.00 93.31 117 LYS A N 1
ATOM 936 C CA . LYS A 1 117 ? 1.538 6.802 -17.531 1.00 93.31 117 LYS A CA 1
ATOM 937 C C . LYS A 1 117 ? 2.014 6.295 -16.175 1.00 93.31 117 LYS A C 1
ATOM 939 O O . LYS A 1 117 ? 1.278 6.420 -15.197 1.00 93.31 117 LYS A O 1
ATOM 944 N N . ALA A 1 118 ? 3.214 5.729 -16.120 1.00 93.00 118 ALA A N 1
ATOM 945 C CA . ALA A 1 118 ? 3.832 5.319 -14.867 1.00 93.00 118 ALA A CA 1
ATOM 946 C C . ALA A 1 118 ? 4.760 6.411 -14.323 1.00 93.00 118 ALA A C 1
ATOM 948 O O . ALA A 1 118 ? 5.455 7.097 -15.067 1.00 93.00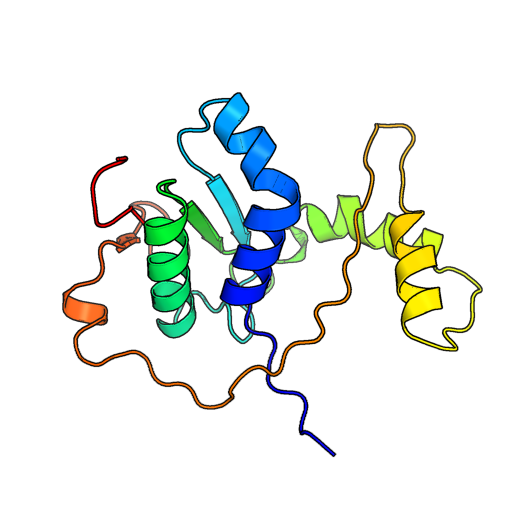 118 ALA A O 1
ATOM 949 N N . THR A 1 119 ? 4.798 6.536 -13.002 1.00 90.38 119 THR A N 1
ATOM 950 C CA . THR A 1 119 ? 5.831 7.281 -12.282 1.00 90.38 119 THR A CA 1
ATOM 951 C C . THR A 1 119 ? 6.550 6.293 -11.387 1.00 90.38 119 THR A C 1
ATOM 953 O O . THR A 1 119 ? 5.905 5.464 -10.745 1.00 90.38 119 THR A O 1
ATOM 956 N N . VAL A 1 120 ? 7.878 6.358 -11.356 1.00 91.25 120 VAL A N 1
ATOM 957 C CA . VAL A 1 120 ? 8.698 5.408 -10.606 1.00 91.25 120 VAL A CA 1
ATOM 958 C C . VAL A 1 120 ? 9.618 6.193 -9.700 1.00 91.25 120 VAL A C 1
ATOM 960 O O . VAL A 1 120 ? 10.247 7.165 -10.107 1.00 91.25 120 VAL A O 1
ATOM 963 N N . GLN A 1 121 ? 9.703 5.777 -8.447 1.00 87.38 121 GLN A N 1
ATOM 964 C CA . GLN A 1 121 ? 10.613 6.382 -7.492 1.00 87.38 121 GLN A CA 1
ATOM 965 C C . GLN A 1 121 ? 11.399 5.289 -6.792 1.00 87.38 121 GLN A C 1
ATOM 967 O O . GLN A 1 121 ? 10.848 4.259 -6.408 1.00 87.38 121 GLN A O 1
ATOM 972 N N . ILE A 1 122 ? 12.698 5.529 -6.644 1.00 88.50 122 ILE A N 1
ATOM 973 C CA . ILE A 1 122 ? 13.562 4.678 -5.837 1.00 88.50 122 ILE A CA 1
ATOM 974 C C . ILE A 1 122 ? 13.414 5.165 -4.401 1.00 88.50 122 ILE A C 1
ATOM 976 O O . ILE A 1 122 ? 13.726 6.316 -4.096 1.00 88.50 122 ILE A O 1
ATOM 980 N N . VAL A 1 123 ? 12.909 4.294 -3.534 1.00 84.56 123 VAL A N 1
ATOM 981 C CA . VAL A 1 123 ? 12.806 4.572 -2.104 1.00 84.56 123 VAL A CA 1
ATOM 982 C C . VAL A 1 123 ? 14.031 3.973 -1.426 1.00 84.56 123 VAL A C 1
ATOM 984 O O . VAL A 1 123 ? 14.079 2.776 -1.161 1.00 84.56 123 VAL A O 1
ATOM 987 N N . ASP A 1 124 ? 15.030 4.815 -1.176 1.00 83.25 124 ASP A N 1
ATOM 988 C CA . ASP A 1 124 ? 16.226 4.444 -0.420 1.00 83.25 124 ASP A CA 1
ATOM 989 C C . ASP A 1 124 ? 15.973 4.679 1.075 1.00 83.25 124 ASP A C 1
ATOM 991 O O . ASP A 1 124 ? 16.280 5.735 1.633 1.00 83.25 124 ASP A O 1
ATOM 995 N N . LYS A 1 125 ? 15.268 3.731 1.701 1.00 80.88 125 LYS A N 1
ATOM 996 C CA . LYS A 1 125 ? 14.955 3.748 3.133 1.00 80.88 125 LYS A CA 1
ATOM 997 C C . LYS A 1 125 ? 15.249 2.389 3.749 1.00 80.88 125 LYS A C 1
ATOM 999 O O . LYS A 1 125 ? 15.028 1.348 3.136 1.00 80.88 125 LYS A O 1
ATOM 1004 N N . VAL A 1 126 ? 15.698 2.415 4.999 1.00 79.69 126 VAL A N 1
ATOM 1005 C CA . VAL A 1 126 ? 15.823 1.212 5.822 1.00 79.69 126 VAL A CA 1
ATOM 1006 C C . VAL A 1 126 ? 14.494 0.987 6.534 1.00 79.69 126 VAL A C 1
ATOM 1008 O O . VAL A 1 126 ? 14.027 1.860 7.264 1.00 79.69 126 VAL A O 1
ATOM 1011 N N . TYR A 1 127 ? 13.886 -0.176 6.308 1.00 80.19 127 TYR A N 1
ATOM 1012 C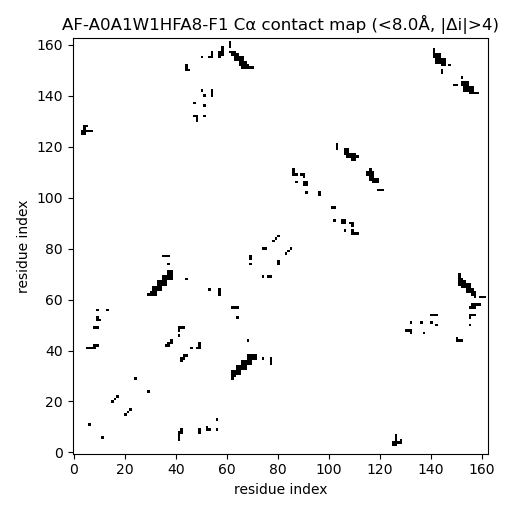 CA . TYR A 1 127 ? 12.668 -0.596 6.995 1.00 80.19 127 TYR A CA 1
ATOM 1013 C C . TYR A 1 127 ? 13.023 -1.468 8.196 1.00 80.19 127 TYR A C 1
ATOM 1015 O O . TYR A 1 127 ? 13.735 -2.465 8.065 1.00 80.19 127 TYR A O 1
ATOM 1023 N N . GLU A 1 128 ? 12.534 -1.085 9.373 1.00 80.12 128 GLU A N 1
ATOM 1024 C CA . GLU A 1 128 ? 12.746 -1.855 10.595 1.00 80.12 128 GLU A CA 1
ATOM 1025 C C . GLU A 1 128 ? 11.924 -3.147 10.571 1.00 80.12 128 GLU A C 1
ATOM 1027 O O . GLU A 1 128 ? 10.698 -3.136 10.445 1.00 80.12 128 GLU A O 1
ATOM 1032 N N . THR A 1 129 ? 12.600 -4.281 10.733 1.00 81.31 129 THR A N 1
ATOM 1033 C CA . THR A 1 129 ? 11.963 -5.598 10.836 1.00 81.31 129 THR A CA 1
ATOM 1034 C C . THR A 1 129 ? 11.572 -5.924 12.273 1.00 81.31 129 THR A C 1
ATOM 1036 O O . THR A 1 129 ? 12.221 -5.479 13.216 1.00 81.31 129 THR A O 1
ATOM 1039 N N . GLY A 1 130 ? 10.558 -6.774 12.458 1.00 82.81 130 GLY A N 1
ATOM 1040 C CA . GLY A 1 130 ? 10.168 -7.257 13.791 1.00 82.81 130 GLY A CA 1
ATOM 1041 C C . GLY A 1 130 ? 9.426 -6.224 14.645 1.00 82.81 130 GLY A C 1
ATOM 1042 O O . GLY A 1 130 ? 9.265 -6.428 15.850 1.00 82.81 130 GLY A O 1
ATOM 1043 N N . ARG A 1 131 ? 8.951 -5.135 14.025 1.00 87.25 131 ARG A N 1
ATOM 1044 C CA . ARG A 1 131 ? 8.090 -4.139 14.666 1.00 87.25 131 ARG A CA 1
ATOM 1045 C C . ARG A 1 131 ? 6.854 -4.813 15.261 1.00 87.25 131 ARG A C 1
ATOM 1047 O O . ARG A 1 131 ? 6.223 -5.670 14.640 1.00 87.25 131 ARG A O 1
ATOM 1054 N N . LYS A 1 132 ? 6.501 -4.397 16.473 1.00 87.69 132 LYS A N 1
ATOM 1055 C CA . LYS A 1 132 ? 5.269 -4.802 17.149 1.00 87.69 132 LYS A CA 1
ATOM 1056 C C . LYS A 1 132 ? 4.278 -3.653 17.100 1.00 87.69 132 LYS A C 1
ATOM 1058 O O . LYS A 1 132 ? 4.668 -2.491 17.097 1.00 87.69 132 LYS A O 1
ATOM 1063 N N . VAL A 1 133 ? 3.004 -4.014 17.067 1.00 88.81 133 VAL A N 1
ATOM 1064 C CA . VAL A 1 133 ? 1.906 -3.062 17.228 1.00 88.81 133 VAL A CA 1
ATOM 1065 C C . VAL A 1 133 ? 1.997 -2.459 18.628 1.00 88.81 133 VAL A C 1
ATOM 1067 O O . VAL A 1 133 ? 2.287 -3.193 19.577 1.00 88.81 133 VAL A O 1
ATOM 1070 N N . ALA A 1 134 ? 1.760 -1.155 18.746 1.00 89.88 134 ALA A N 1
ATOM 1071 C CA . ALA A 1 134 ? 1.728 -0.461 20.019 1.00 89.88 134 ALA A CA 1
ATOM 1072 C C . ALA A 1 134 ? 0.704 -1.098 20.966 1.00 89.88 134 ALA A C 1
ATOM 1074 O O . ALA A 1 134 ? -0.381 -1.539 20.565 1.00 89.88 134 ALA A O 1
ATOM 1075 N N . GLU A 1 135 ? 1.065 -1.146 22.244 1.00 89.44 135 GLU A N 1
ATOM 1076 C CA . GLU A 1 135 ? 0.166 -1.609 23.293 1.00 89.44 135 GLU A CA 1
ATOM 1077 C C . GLU A 1 135 ? -1.068 -0.699 23.351 1.00 89.44 135 GLU A C 1
ATOM 1079 O O . GLU A 1 135 ? -0.956 0.523 23.264 1.00 89.44 135 GLU A O 1
ATOM 1084 N N . GLY A 1 136 ? -2.263 -1.286 23.429 1.00 87.88 136 GLY A N 1
ATOM 1085 C CA . GLY A 1 136 ? -3.511 -0.523 23.434 1.00 87.88 136 GLY A CA 1
ATOM 1086 C C . GLY A 1 136 ? -4.021 -0.082 22.053 1.00 87.88 136 GLY A C 1
ATOM 1087 O O . GLY A 1 136 ? -5.082 0.538 21.978 1.00 87.88 136 GLY A O 1
ATOM 1088 N N . PHE A 1 137 ? -3.311 -0.352 20.946 1.00 90.94 137 PHE A N 1
ATOM 1089 C CA . PHE A 1 137 ? -3.780 0.076 19.618 1.00 90.94 137 PHE A CA 1
ATOM 1090 C C . PHE A 1 137 ? -5.097 -0.599 19.224 1.00 90.94 137 PHE A C 1
ATOM 1092 O O . PHE A 1 137 ? -5.982 0.044 18.668 1.00 90.94 137 PHE A O 1
ATOM 1099 N N . LYS A 1 138 ? -5.254 -1.895 19.510 1.00 87.81 138 LYS A N 1
ATOM 1100 C CA . LYS A 1 138 ? -6.449 -2.652 19.100 1.00 87.81 138 LYS A CA 1
ATOM 1101 C C . LYS A 1 138 ? -7.714 -2.155 19.796 1.00 87.81 138 LYS A C 1
ATOM 1103 O O . LYS A 1 138 ? -8.796 -2.261 19.230 1.00 87.81 138 LYS A O 1
ATOM 1108 N N . GLU A 1 139 ? -7.554 -1.628 21.000 1.00 88.88 139 GLU A N 1
ATOM 1109 C CA . GLU A 1 139 ? -8.606 -1.114 21.864 1.00 88.88 139 GLU A CA 1
ATOM 1110 C C . GLU A 1 139 ? -8.984 0.328 21.495 1.00 88.88 139 GLU A C 1
ATOM 1112 O O . GLU A 1 139 ? -10.146 0.702 21.617 1.00 88.88 139 GLU A O 1
ATOM 1117 N N . ASN A 1 140 ? -8.018 1.121 21.013 1.00 87.56 140 ASN A N 1
ATOM 1118 C CA . ASN A 1 140 ? -8.184 2.559 20.765 1.00 87.56 140 ASN A CA 1
ATOM 1119 C C . ASN A 1 140 ? -8.250 2.950 19.278 1.00 87.56 140 ASN A C 1
ATOM 1121 O O . ASN A 1 140 ? -8.427 4.129 18.964 1.00 87.56 140 ASN A O 1
ATOM 1125 N N . MET A 1 141 ? -8.071 2.004 18.352 1.00 88.62 141 MET A N 1
ATOM 1126 C CA . MET A 1 141 ? -8.063 2.303 16.918 1.00 88.62 141 MET A CA 1
ATOM 1127 C C . MET A 1 141 ? -9.403 2.884 16.447 1.00 88.62 141 MET A C 1
ATOM 1129 O O . MET A 1 141 ? -10.473 2.397 16.807 1.00 88.62 141 MET A O 1
ATOM 1133 N N . LYS A 1 142 ? -9.350 3.870 15.546 1.00 90.06 142 LYS A N 1
ATOM 1134 C CA . LYS A 1 142 ? -10.538 4.447 14.889 1.00 90.06 142 LYS A CA 1
ATOM 1135 C C . LYS A 1 142 ? -10.861 3.759 13.564 1.00 90.06 142 LYS A C 1
ATOM 1137 O O . LYS A 1 142 ? -11.357 4.373 12.620 1.00 90.06 142 LYS A O 1
ATOM 1142 N N . ILE A 1 143 ? -10.553 2.469 13.489 1.00 94.00 143 ILE A N 1
ATOM 1143 C CA . ILE A 1 143 ? -10.764 1.669 12.291 1.00 94.00 143 ILE A CA 1
ATOM 1144 C C . ILE A 1 143 ? -12.175 1.104 12.317 1.00 94.00 143 ILE A C 1
ATOM 1146 O O . ILE A 1 143 ? -12.560 0.395 13.245 1.00 94.00 143 ILE A O 1
ATOM 1150 N N . VAL A 1 144 ? -12.929 1.398 11.265 1.00 95.25 144 VAL A N 1
ATOM 1151 C CA . VAL A 1 144 ? -14.300 0.932 11.084 1.00 95.25 144 VAL A CA 1
ATOM 1152 C C . VAL A 1 144 ? -14.301 -0.178 10.045 1.00 95.25 144 VAL A C 1
ATOM 1154 O O . VAL A 1 144 ? -14.059 0.069 8.866 1.00 95.25 144 VAL A O 1
ATOM 1157 N N . PHE A 1 145 ? -14.564 -1.409 10.475 1.00 96.06 145 PHE A N 1
ATOM 1158 C CA . PHE A 1 145 ? -14.727 -2.540 9.561 1.00 96.06 145 PHE A CA 1
ATOM 1159 C C . PHE A 1 145 ? -16.044 -2.426 8.791 1.00 96.06 145 PHE A C 1
ATOM 1161 O O . PHE A 1 145 ? -17.051 -1.966 9.331 1.00 96.06 145 PHE A O 1
ATOM 1168 N N . ASP A 1 146 ? -16.028 -2.833 7.526 1.00 95.81 146 ASP A N 1
ATOM 1169 C CA . ASP A 1 146 ? -17.209 -2.753 6.669 1.00 95.81 146 ASP A CA 1
ATOM 1170 C C . ASP A 1 146 ? -18.233 -3.850 6.994 1.00 95.81 146 ASP A C 1
ATOM 1172 O O . ASP A 1 146 ? -17.875 -4.956 7.385 1.00 95.81 146 ASP A O 1
ATOM 1176 N N . GLU A 1 147 ? -19.519 -3.580 6.749 1.00 96.25 147 GLU A N 1
ATOM 1177 C CA . GLU A 1 147 ? -20.599 -4.566 6.933 1.00 96.25 147 GLU A CA 1
ATOM 1178 C C . GLU A 1 147 ? -20.439 -5.788 6.016 1.00 96.25 147 GLU A C 1
ATOM 1180 O O . GLU A 1 147 ? -20.721 -6.923 6.400 1.00 96.25 147 GLU A O 1
ATOM 1185 N N . VAL A 1 148 ? -19.952 -5.557 4.793 1.00 94.12 148 VAL A N 1
ATOM 1186 C CA . VAL A 1 148 ? -19.707 -6.602 3.800 1.00 94.12 148 VAL A CA 1
ATOM 1187 C C . VAL A 1 148 ? -18.220 -6.925 3.773 1.00 94.12 148 VAL A C 1
ATOM 1189 O O . VAL A 1 148 ? -17.394 -6.076 3.435 1.00 94.12 148 VAL A O 1
ATOM 1192 N N . LEU A 1 149 ? -17.894 -8.187 4.068 1.00 93.19 149 LEU A N 1
ATOM 1193 C CA . LEU A 1 149 ? -16.521 -8.705 4.113 1.00 93.19 149 LEU A CA 1
ATOM 1194 C C . LEU A 1 149 ? -15.617 -7.964 5.138 1.00 93.19 149 LEU A C 1
ATOM 1196 O O . LEU A 1 149 ? -14.503 -7.566 4.787 1.00 93.19 149 LEU A O 1
ATOM 1200 N N . PRO A 1 150 ? -16.022 -7.842 6.423 1.00 94.81 150 PRO A N 1
ATOM 1201 C CA . PRO A 1 150 ? -15.275 -7.109 7.461 1.00 94.81 150 PRO A CA 1
ATOM 1202 C C . PRO A 1 150 ? -13.852 -7.631 7.695 1.00 94.81 150 PRO A C 1
ATOM 1204 O O . PRO A 1 150 ? -12.973 -6.894 8.122 1.00 94.81 150 PRO A O 1
ATOM 1207 N N . ALA A 1 151 ? -13.590 -8.908 7.402 1.00 92.38 151 ALA A N 1
ATOM 1208 C CA . ALA A 1 151 ? -12.251 -9.485 7.533 1.00 92.38 151 ALA A CA 1
ATOM 1209 C C . ALA A 1 151 ? -11.245 -8.962 6.482 1.00 92.38 151 ALA A C 1
ATOM 1211 O O . ALA A 1 151 ? -10.037 -9.179 6.618 1.00 92.38 151 ALA A O 1
ATOM 1212 N N . TRP A 1 152 ? -11.731 -8.298 5.430 1.00 93.50 152 TRP A N 1
ATOM 1213 C CA . TRP A 1 152 ? -10.936 -7.817 4.298 1.00 93.50 152 TRP A CA 1
ATOM 1214 C C . TRP A 1 152 ? -11.093 -6.323 4.046 1.00 93.50 152 TRP A C 1
ATOM 1216 O O . TRP A 1 152 ? -10.208 -5.732 3.438 1.00 93.50 152 TRP A O 1
ATOM 1226 N N . ASN A 1 153 ? -12.184 -5.711 4.499 1.00 95.38 153 ASN A N 1
ATOM 1227 C CA . ASN A 1 153 ? -12.492 -4.332 4.163 1.00 95.38 153 ASN A CA 1
ATOM 1228 C C . ASN A 1 153 ? -12.686 -3.494 5.421 1.00 95.38 153 ASN A C 1
ATOM 1230 O O . ASN A 1 153 ? -13.425 -3.868 6.337 1.00 95.38 153 ASN A O 1
ATOM 1234 N N . TYR A 1 154 ? -12.000 -2.358 5.463 1.00 96.06 154 TYR A N 1
ATOM 1235 C CA . TYR A 1 154 ? -12.054 -1.446 6.593 1.00 96.06 154 TYR A CA 1
ATOM 1236 C C . TYR A 1 154 ? -11.716 -0.019 6.178 1.00 96.06 154 TYR A C 1
ATOM 1238 O O . TYR A 1 154 ? -11.013 0.228 5.196 1.00 96.06 154 TYR A O 1
ATOM 1246 N N . ARG A 1 155 ? -12.211 0.926 6.967 1.00 95.75 155 ARG A N 1
ATOM 1247 C CA . ARG A 1 155 ? -11.992 2.362 6.827 1.00 95.75 155 ARG A CA 1
ATOM 1248 C C . ARG A 1 155 ? -11.146 2.851 7.982 1.00 95.75 155 ARG A C 1
ATOM 1250 O O . ARG A 1 155 ? -11.409 2.512 9.133 1.00 95.75 155 ARG A O 1
ATOM 1257 N N . VAL A 1 156 ? -10.132 3.635 7.664 1.00 95.12 156 VAL A N 1
ATOM 1258 C CA . VAL A 1 156 ? -9.263 4.294 8.630 1.00 95.12 156 VAL A CA 1
ATOM 1259 C C . VAL A 1 156 ? -9.633 5.771 8.611 1.00 95.12 156 VAL A C 1
ATOM 1261 O O . VAL A 1 156 ? -9.508 6.425 7.574 1.00 95.12 156 VAL A O 1
ATOM 1264 N N . ILE A 1 157 ? -10.151 6.262 9.737 1.00 93.50 157 ILE A N 1
ATOM 1265 C CA . ILE A 1 157 ? -10.718 7.609 9.865 1.00 93.50 157 ILE A CA 1
ATOM 1266 C C . ILE A 1 157 ? -9.730 8.502 10.636 1.00 93.50 157 ILE A C 1
ATOM 1268 O O . ILE A 1 157 ? -9.195 8.040 11.649 1.00 93.50 157 ILE A O 1
ATOM 1272 N N . PRO A 1 158 ? -9.501 9.762 10.210 1.00 91.38 158 PRO A N 1
ATOM 1273 C CA . PRO A 1 158 ? -8.635 10.696 10.927 1.00 91.38 158 PRO A CA 1
ATOM 1274 C C . PRO A 1 158 ? -9.053 10.914 12.384 1.00 91.38 158 PRO A C 1
ATOM 1276 O O . PRO A 1 158 ? -10.231 11.094 12.705 1.00 91.38 158 PRO A O 1
ATOM 1279 N N . SER A 1 159 ? -8.071 10.921 13.282 1.00 84.81 159 SER A N 1
ATOM 1280 C CA . SER A 1 159 ? -8.279 11.018 14.723 1.00 84.81 159 SER A CA 1
ATOM 1281 C C . SER A 1 159 ? -8.493 12.441 15.239 1.00 84.81 159 SER A C 1
ATOM 1283 O O . SER A 1 159 ? -9.073 12.573 16.320 1.00 84.81 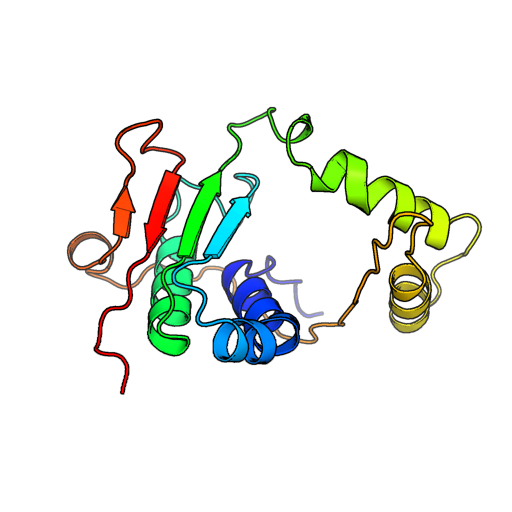159 SER A O 1
ATOM 1285 N N . GLY A 1 160 ? -8.091 13.473 14.493 1.00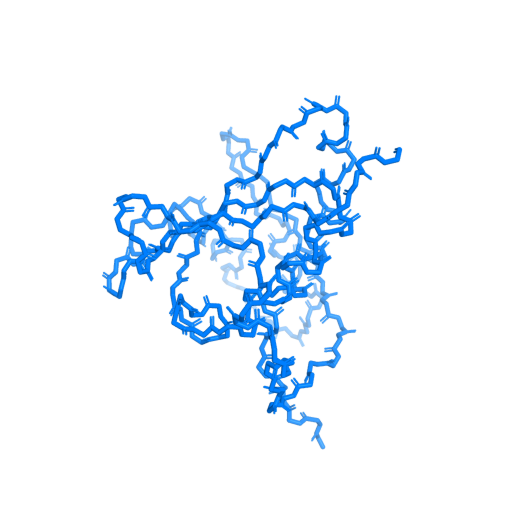 70.12 160 GLY A N 1
ATOM 1286 C CA . GLY A 1 160 ? -8.181 14.887 14.874 1.00 70.12 160 GLY A CA 1
ATOM 1287 C C . GLY A 1 160 ? -8.614 15.781 13.709 1.00 70.12 160 GLY A C 1
ATOM 1288 O O . GLY A 1 160 ? -8.414 15.428 12.550 1.00 70.12 160 GLY A O 1
ATOM 1289 N N . GLN A 1 161 ? -9.265 16.903 14.038 1.00 47.47 161 GLN A N 1
ATOM 1290 C CA . GLN A 1 161 ? -9.886 17.850 13.105 1.00 47.47 161 GLN A CA 1
ATOM 1291 C C . GLN A 1 161 ? -8.916 18.350 12.033 1.00 47.47 161 GLN A C 1
ATOM 1293 O O . GLN A 1 161 ? -7.786 18.721 12.337 1.00 47.47 161 GLN A O 1
ATOM 1298 N N . VAL A 1 162 ? -9.427 18.427 10.802 1.00 42.09 162 VAL A N 1
ATOM 1299 C CA . VAL A 1 162 ? -8.908 19.291 9.738 1.00 42.09 162 VAL A CA 1
ATOM 1300 C C . VAL A 1 162 ? -8.646 20.672 10.352 1.00 42.09 162 VAL A C 1
ATOM 1302 O O . VAL A 1 162 ? -9.601 21.344 10.745 1.00 42.09 162 VAL A O 1
ATOM 1305 N N . ILE A 1 163 ? -7.370 21.032 10.516 1.00 37.75 163 ILE A N 1
ATOM 1306 C CA . ILE A 1 163 ? -6.951 22.400 10.857 1.00 37.75 163 ILE A CA 1
ATOM 1307 C C . ILE A 1 163 ? -7.121 23.263 9.610 1.00 37.75 163 ILE A C 1
ATOM 1309 O O . ILE A 1 163 ? -6.699 22.800 8.524 1.00 37.75 163 ILE A O 1
#

Secondary structure (DSSP, 8-state):
----PPP-HHHHHHHHIIIIIHHHHHHHT--EEEEEE---GGG-TT-SHHHHHHHHHHHHHT-EEEEEEPPTT-GGGSHHHHHTHHHHHHHTTT----SHHHHHHHHHT-B-TTS-B--------PPPTT--PPTTHHHH--EEE-SSSTTTEEEE--SS---